Protein AF-A0A425WPX8-F1 (afdb_monomer)

Foldseek 3Di:
DPLDDFFFDFPDLAQVSVLVRVLVSCPPPQDAEAEDEPDPSCPVVVSSCVSNVYYYHYDDPPPVVVCVSVVVVVVVVVD

Solvent-accessible surface area (backbone atoms only — not comparable to full-atom values): 4978 Å² total; per-residue (Å²): 134,90,82,82,81,72,76,56,83,44,93,47,97,39,41,71,40,41,46,53,22,51,52,60,43,48,60,93,57,92,55,75,66,42,82,42,65,84,49,81,44,50,76,63,42,66,67,45,24,66,74,58,72,21,58,72,44,68,60,65,87,92,52,65,75,84,42,48,68,58,56,50,51,56,48,68,75,70,111

Nearest PDB structures (foldseek):
  8w2r-assembly1_I  TM=8.160E-01  e=8.445E-03  Human immunodeficiency virus 1
  1biu-assembly2_C-2  TM=8.220E-01  e=5.580E-02  Human immunodeficiency virus 1
  1biu-assembly1_A  TM=6.965E-01  e=5.984E-02  Human immunodeficiency virus 1
  8izj-assembly1_B  TM=6.716E-01  e=6.417E-02  Escherichia coli
  5znq-assembly1_B  TM=6.751E-01  e=9.763E-02  Yersinia pseudotuberculosis IP 32953

pLDDT: mean 84.03, std 6.1, range [61.41, 90.81]

Radius of gyration: 12.5 Å; Cα contacts (8 Å, |Δi|>4): 72; chains: 1; bounding box: 28×28×26 Å

Structure (mmCIF, N/CA/C/O backbone):
data_AF-A0A425WPX8-F1
#
_entry.id   AF-A0A425WPX8-F1
#
loop_
_atom_site.group_PDB
_atom_site.id
_atom_site.type_symbol
_atom_site.label_atom_id
_atom_site.label_alt_id
_atom_site.label_comp_id
_atom_site.label_asym_id
_atom_site.label_entity_id
_atom_site.label_seq_id
_atom_site.pdbx_PDB_ins_code
_atom_site.Cartn_x
_atom_site.Cartn_y
_atom_site.Cartn_z
_atom_site.occupancy
_atom_site.B_iso_or_equiv
_atom_site.auth_seq_id
_atom_site.auth_comp_id
_atom_site.auth_asym_id
_atom_site.auth_atom_id
_atom_site.pdbx_PDB_model_num
ATOM 1 N N . MET A 1 1 ? 0.927 13.293 13.140 1.00 61.41 1 MET A N 1
ATOM 2 C CA . MET A 1 1 ? 0.540 12.045 12.440 1.00 61.41 1 MET A CA 1
ATOM 3 C C . MET A 1 1 ? 0.249 11.003 13.514 1.00 61.41 1 MET A C 1
ATOM 5 O O . MET A 1 1 ? 1.003 10.978 14.475 1.00 61.41 1 MET A O 1
ATOM 9 N N . SER A 1 2 ? -0.839 10.229 13.427 1.00 81.38 2 SER A N 1
ATOM 10 C CA . SER A 1 2 ? -1.308 9.362 14.532 1.00 81.38 2 SER A CA 1
ATOM 11 C C . SER A 1 2 ? -0.438 8.128 14.799 1.00 81.38 2 SER A C 1
ATOM 13 O O . SER A 1 2 ? -0.536 7.555 15.875 1.00 81.38 2 SER A O 1
ATOM 15 N N . GLY A 1 3 ? 0.399 7.710 13.841 1.00 81.38 3 GLY A N 1
ATOM 16 C CA . GLY A 1 3 ? 1.222 6.501 13.975 1.00 81.38 3 GLY A CA 1
ATOM 17 C C . GLY A 1 3 ? 0.417 5.196 13.978 1.00 81.38 3 GLY A C 1
ATOM 18 O O . GLY A 1 3 ? 0.950 4.163 14.369 1.00 81.38 3 GLY A O 1
ATOM 19 N N . TYR A 1 4 ? -0.853 5.236 13.564 1.00 84.81 4 TYR A N 1
ATOM 20 C CA . TYR A 1 4 ? -1.707 4.054 13.490 1.00 84.81 4 TYR A CA 1
ATOM 21 C C . TYR A 1 4 ? -1.161 3.048 12.470 1.00 84.81 4 TYR A C 1
ATOM 23 O O . TYR A 1 4 ? -0.879 3.412 11.326 1.00 84.81 4 TYR A O 1
ATOM 31 N N . LEU A 1 5 ? -1.018 1.792 12.896 1.00 86.44 5 LEU A N 1
ATOM 32 C CA . LEU A 1 5 ? -0.498 0.696 12.088 1.00 86.44 5 LEU A CA 1
ATOM 33 C C . LEU A 1 5 ? -1.548 -0.411 11.992 1.00 86.44 5 LEU A C 1
ATOM 35 O O . LEU A 1 5 ? -1.881 -1.043 12.992 1.00 86.44 5 LEU A O 1
ATOM 39 N N . ALA A 1 6 ? -1.999 -0.684 10.772 1.00 87.50 6 ALA A N 1
ATOM 40 C CA . ALA A 1 6 ? -2.756 -1.880 10.434 1.00 87.50 6 ALA A CA 1
ATOM 41 C C . ALA A 1 6 ? -1.853 -2.817 9.624 1.00 87.50 6 ALA A C 1
ATOM 43 O O . ALA A 1 6 ? -1.186 -2.385 8.683 1.00 87.50 6 ALA A O 1
ATOM 44 N N . SER A 1 7 ? -1.805 -4.098 9.989 1.00 86.50 7 SER A N 1
ATOM 45 C CA . SER A 1 7 ? -0.970 -5.088 9.303 1.00 86.50 7 SER A CA 1
ATOM 46 C C . SER A 1 7 ? -1.736 -6.383 9.052 1.00 86.50 7 SER A C 1
ATOM 48 O O . SER A 1 7 ? -2.654 -6.744 9.786 1.00 86.50 7 SER A O 1
ATOM 50 N N . GLY A 1 8 ? -1.362 -7.084 7.985 1.00 88.00 8 GLY A N 1
ATOM 51 C CA . GLY A 1 8 ? -1.929 -8.372 7.613 1.00 88.00 8 GLY A CA 1
ATOM 52 C C . GLY A 1 8 ? -0.872 -9.225 6.926 1.00 88.00 8 GLY A C 1
ATOM 53 O O . GLY A 1 8 ? -0.080 -8.725 6.127 1.00 88.00 8 GLY A O 1
ATOM 54 N N . LYS A 1 9 ? -0.839 -10.521 7.238 1.00 88.56 9 LYS A N 1
ATOM 55 C CA . LYS A 1 9 ? 0.117 -11.456 6.638 1.00 88.56 9 LYS A CA 1
ATOM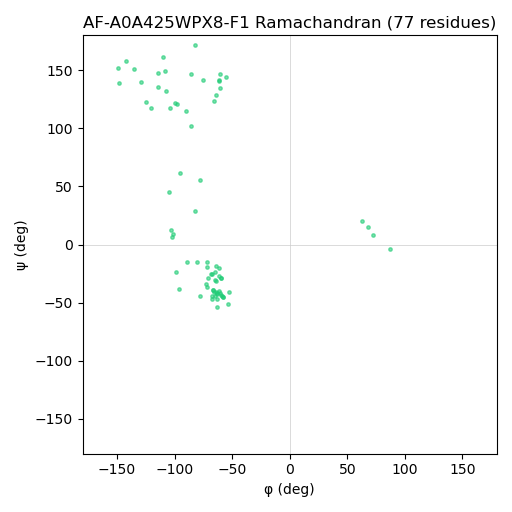 56 C C . LYS A 1 9 ? -0.476 -12.068 5.370 1.00 88.56 9 LYS A C 1
ATOM 58 O O . LYS A 1 9 ? -1.441 -12.825 5.444 1.00 88.56 9 LYS A O 1
ATOM 63 N N . ALA A 1 10 ? 0.128 -11.779 4.221 1.00 88.81 10 ALA A N 1
ATOM 64 C CA . ALA A 1 10 ? -0.141 -12.515 2.988 1.00 88.81 10 ALA A CA 1
ATOM 65 C C . ALA A 1 10 ? 0.548 -13.891 3.042 1.00 88.81 10 ALA A C 1
ATOM 67 O O . ALA A 1 10 ? 1.664 -14.005 3.557 1.00 88.81 10 ALA A O 1
ATOM 68 N N . ALA A 1 11 ? -0.097 -14.942 2.527 1.00 87.12 11 ALA A N 1
ATOM 69 C CA . ALA A 1 11 ? 0.486 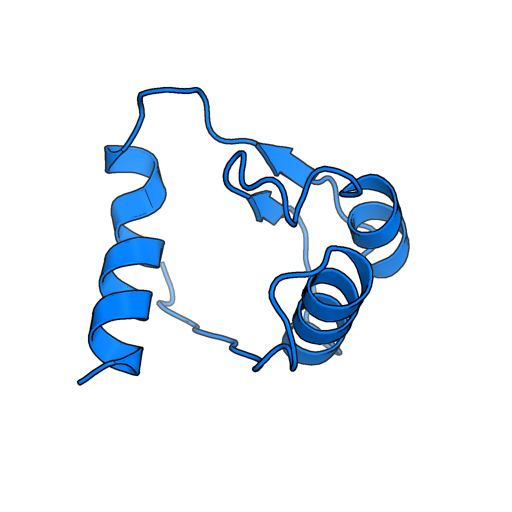-16.286 2.549 1.00 87.12 11 ALA A CA 1
ATOM 70 C C . ALA A 1 11 ? 1.674 -16.416 1.574 1.00 87.12 11 ALA A C 1
ATOM 72 O O . ALA A 1 11 ? 2.615 -17.169 1.828 1.00 87.12 11 ALA A O 1
ATOM 73 N N . ARG A 1 12 ? 1.672 -15.633 0.495 1.00 86.81 12 ARG A N 1
ATOM 74 C CA . ARG A 1 12 ? 2.733 -15.500 -0.500 1.00 86.81 12 ARG A CA 1
ATOM 75 C C . ARG A 1 12 ? 2.841 -14.051 -0.951 1.00 86.81 12 ARG A C 1
ATOM 77 O O . ARG A 1 12 ? 1.882 -13.282 -0.909 1.00 86.81 12 ARG A O 1
ATOM 84 N N . LYS A 1 13 ? 4.010 -13.699 -1.487 1.00 83.56 13 LYS A N 1
ATOM 85 C CA . LYS A 1 13 ? 4.257 -12.400 -2.126 1.00 83.56 13 LYS A CA 1
ATOM 86 C C . LYS A 1 13 ? 3.664 -12.352 -3.547 1.00 83.56 13 LYS A C 1
ATOM 88 O O . LYS A 1 13 ? 4.373 -12.130 -4.524 1.00 83.56 13 LYS A O 1
ATOM 93 N N . ALA A 1 14 ? 2.367 -12.631 -3.659 1.00 87.00 14 ALA A N 1
ATOM 94 C CA . ALA A 1 14 ? 1.601 -12.629 -4.902 1.00 87.00 14 ALA A CA 1
ATOM 95 C C . ALA A 1 14 ? 0.545 -11.517 -4.869 1.00 87.00 14 ALA A C 1
ATOM 97 O O . ALA A 1 14 ? 0.004 -11.214 -3.810 1.00 87.00 14 ALA A O 1
ATOM 98 N N . ARG A 1 15 ? 0.227 -10.933 -6.032 1.00 86.25 15 ARG A N 1
ATOM 99 C CA . ARG A 1 15 ? -0.661 -9.759 -6.152 1.00 86.25 15 ARG A CA 1
ATOM 100 C C . ARG A 1 15 ? -2.018 -9.963 -5.483 1.00 86.25 15 ARG A C 1
ATOM 102 O O . ARG A 1 15 ? -2.415 -9.170 -4.639 1.00 86.25 15 ARG A O 1
ATOM 109 N N . ALA A 1 16 ? -2.689 -11.069 -5.806 1.00 85.88 16 ALA A N 1
ATOM 110 C CA . ALA A 1 16 ? -3.992 -11.404 -5.237 1.00 85.88 16 ALA A CA 1
ATOM 111 C C . ALA A 1 16 ? -3.938 -11.547 -3.708 1.00 85.88 16 ALA A C 1
ATOM 113 O O . ALA A 1 16 ? -4.794 -11.025 -3.002 1.00 85.88 16 ALA A O 1
ATOM 114 N N . GLU A 1 17 ? -2.906 -12.216 -3.193 1.00 87.81 17 GLU A N 1
ATOM 115 C CA . GLU A 1 17 ? -2.773 -12.482 -1.761 1.00 87.81 17 GLU A CA 1
ATOM 116 C C . GLU A 1 17 ? -2.423 -11.221 -0.966 1.00 87.81 17 GLU A C 1
ATOM 118 O O . GLU A 1 17 ? -2.936 -11.027 0.136 1.00 87.81 17 GLU A O 1
ATOM 123 N N . VAL A 1 18 ? -1.598 -10.340 -1.538 1.00 88.06 18 VAL A N 1
ATOM 124 C CA . VAL A 1 18 ? -1.280 -9.033 -0.953 1.00 88.06 18 VAL A CA 1
ATOM 125 C C . VAL A 1 18 ? -2.510 -8.130 -0.972 1.00 88.06 18 VAL A C 1
ATOM 127 O O . VAL A 1 18 ? -2.862 -7.590 0.071 1.00 88.06 18 VAL A O 1
ATOM 130 N N . ASN A 1 19 ? -3.225 -8.039 -2.097 1.00 87.25 19 ASN A N 1
ATOM 131 C CA . ASN A 1 19 ? -4.449 -7.243 -2.190 1.00 87.25 19 ASN A CA 1
ATOM 132 C C . ASN A 1 19 ? -5.507 -7.701 -1.177 1.00 87.25 19 ASN A C 1
ATOM 134 O O . ASN A 1 19 ? -6.107 -6.869 -0.502 1.00 87.25 19 ASN A O 1
ATOM 138 N N . GLU A 1 20 ? -5.725 -9.009 -1.029 1.00 89.19 20 GLU A N 1
ATOM 139 C CA . GLU A 1 20 ? -6.660 -9.539 -0.031 1.00 89.19 20 GLU A CA 1
ATOM 140 C C . GLU A 1 20 ? -6.221 -9.239 1.407 1.00 89.19 20 GLU A C 1
ATOM 142 O O . GLU A 1 20 ? -7.047 -8.855 2.237 1.00 89.19 20 GLU A O 1
ATOM 147 N N . ALA A 1 21 ? -4.927 -9.360 1.713 1.00 90.31 21 ALA A N 1
ATOM 148 C CA . ALA A 1 21 ? -4.403 -9.001 3.028 1.00 90.31 21 ALA A CA 1
ATOM 149 C C . ALA A 1 21 ? -4.583 -7.503 3.325 1.00 90.31 21 ALA A C 1
ATOM 151 O O . ALA A 1 21 ? -5.024 -7.150 4.418 1.00 90.31 21 ALA A O 1
ATOM 152 N N . THR A 1 22 ? -4.313 -6.628 2.352 1.00 88.88 22 THR A N 1
ATOM 153 C CA . THR A 1 22 ? -4.490 -5.176 2.494 1.00 88.88 22 THR A CA 1
ATOM 154 C C . THR A 1 22 ? -5.958 -4.800 2.686 1.00 88.88 22 THR A C 1
ATOM 156 O O . THR A 1 22 ? -6.266 -4.023 3.586 1.00 88.88 22 THR A O 1
ATOM 159 N N . LYS A 1 23 ? -6.881 -5.389 1.911 1.00 88.31 23 LYS A N 1
ATOM 160 C CA . LYS A 1 23 ? -8.329 -5.165 2.085 1.00 88.31 23 LYS A CA 1
ATOM 161 C C . LYS A 1 23 ? -8.794 -5.540 3.486 1.00 88.31 23 LYS A C 1
ATOM 163 O O . LYS A 1 23 ? -9.539 -4.790 4.100 1.00 88.31 23 LYS A O 1
ATOM 168 N N . LYS A 1 24 ? -8.348 -6.692 3.997 1.00 90.75 24 LYS A N 1
ATOM 169 C CA . LYS A 1 24 ? -8.696 -7.145 5.350 1.00 90.75 24 LYS A CA 1
ATOM 170 C C . LYS A 1 24 ? -8.114 -6.237 6.427 1.00 90.75 24 LYS A C 1
ATOM 172 O O . LYS A 1 24 ? -8.810 -5.944 7.388 1.00 90.75 24 LYS A O 1
ATOM 177 N N . ALA A 1 25 ? -6.870 -5.788 6.261 1.00 90.50 25 ALA A N 1
ATOM 178 C CA . ALA A 1 25 ? -6.214 -4.902 7.220 1.00 90.50 25 ALA A CA 1
ATOM 179 C C . ALA A 1 25 ? -6.895 -3.526 7.318 1.00 90.50 25 ALA A C 1
ATOM 181 O O . ALA A 1 25 ? -6.887 -2.924 8.383 1.00 90.50 25 ALA A O 1
ATOM 182 N N . LEU A 1 26 ? -7.492 -3.046 6.224 1.00 88.94 26 LEU A N 1
ATOM 183 C CA . LEU A 1 26 ? -8.190 -1.757 6.161 1.00 88.94 26 LEU A CA 1
ATOM 184 C C . LEU A 1 26 ? -9.720 -1.894 6.235 1.00 88.94 26 LEU A C 1
ATOM 186 O O . LEU A 1 26 ? -10.443 -0.925 6.008 1.00 88.94 26 LEU A O 1
ATOM 190 N N . ALA A 1 27 ? -10.238 -3.089 6.523 1.00 88.25 27 ALA A N 1
ATOM 191 C CA . ALA A 1 27 ? -11.674 -3.317 6.586 1.00 88.25 27 ALA A CA 1
ATOM 192 C C . ALA A 1 27 ? -12.293 -2.525 7.749 1.00 88.25 27 ALA A C 1
ATOM 194 O O . ALA A 1 27 ? -11.913 -2.704 8.902 1.00 88.25 27 ALA A O 1
ATOM 195 N N . GLY A 1 28 ? -13.276 -1.675 7.441 1.00 85.94 28 GLY A N 1
ATOM 196 C CA . GLY A 1 28 ? -13.939 -0.813 8.427 1.00 85.94 28 GLY A CA 1
ATOM 197 C C . GLY A 1 28 ? -13.248 0.533 8.664 1.00 85.94 28 GLY A C 1
ATOM 198 O O . GLY A 1 28 ? -13.804 1.368 9.374 1.00 85.94 28 GLY A O 1
ATOM 199 N N . GLU A 1 29 ? -12.095 0.773 8.039 1.00 87.94 29 GLU A N 1
ATOM 200 C CA . GLU A 1 29 ? -11.418 2.068 8.071 1.00 87.94 29 GLU A CA 1
ATOM 201 C C . GLU A 1 29 ? -11.950 3.000 6.977 1.00 87.94 29 GLU A C 1
ATOM 203 O O . GLU A 1 29 ? -12.287 2.577 5.868 1.00 87.94 29 GLU A O 1
ATOM 208 N N . VAL A 1 30 ? -11.978 4.302 7.264 1.00 88.81 30 VAL A N 1
ATOM 209 C CA . VAL A 1 30 ? -12.257 5.325 6.248 1.00 88.81 30 VAL A CA 1
ATOM 210 C C . VAL A 1 30 ? -10.948 5.687 5.554 1.00 88.81 30 VAL A C 1
ATOM 212 O O . VAL A 1 30 ? -10.128 6.436 6.085 1.00 88.81 30 VAL A O 1
ATOM 215 N N . VAL A 1 31 ? -10.749 5.150 4.351 1.00 89.19 31 VAL A N 1
ATOM 216 C CA . VAL A 1 31 ? -9.541 5.374 3.548 1.00 89.19 31 VAL A CA 1
ATOM 217 C C . VAL A 1 31 ? -9.800 6.475 2.521 1.00 89.19 31 VAL A C 1
ATOM 219 O O . VAL A 1 31 ? -10.689 6.354 1.687 1.00 89.19 31 VAL A O 1
ATOM 222 N N . LEU A 1 32 ? -9.018 7.559 2.569 1.00 89.50 32 LEU A N 1
ATOM 223 C CA . LEU A 1 32 ? -9.135 8.678 1.620 1.00 89.50 32 LEU A CA 1
ATOM 224 C C . LEU A 1 32 ? -8.149 8.572 0.456 1.00 89.50 32 LEU A C 1
ATOM 226 O O . LEU A 1 32 ? -8.482 8.918 -0.671 1.00 89.50 32 LEU A O 1
ATOM 230 N N . THR A 1 33 ? -6.931 8.115 0.729 1.00 88.75 33 THR A N 1
ATOM 231 C CA . THR A 1 33 ? -5.882 7.871 -0.262 1.00 88.75 33 THR A CA 1
ATOM 232 C C . THR A 1 33 ? -5.014 6.715 0.220 1.00 88.75 33 THR A C 1
ATOM 234 O O . THR A 1 33 ? -4.876 6.486 1.424 1.00 88.75 33 THR A O 1
ATOM 237 N N . VAL A 1 34 ? -4.415 5.983 -0.716 1.00 88.75 34 VAL A N 1
ATOM 238 C CA . VAL A 1 34 ? -3.437 4.936 -0.409 1.00 88.75 34 VAL A CA 1
ATOM 239 C C . VAL A 1 34 ? -2.161 5.233 -1.168 1.00 88.75 34 VAL A C 1
ATOM 241 O O . VAL A 1 34 ? -2.181 5.305 -2.391 1.00 88.75 34 VAL A O 1
ATOM 244 N N . THR A 1 35 ? -1.044 5.376 -0.462 1.00 87.81 35 THR A N 1
ATOM 245 C CA . THR A 1 35 ? 0.270 5.535 -1.093 1.00 87.81 35 THR A CA 1
ATOM 246 C C . THR A 1 35 ? 1.038 4.227 -0.985 1.00 87.81 35 THR A C 1
ATOM 248 O O . THR A 1 35 ? 1.338 3.772 0.116 1.00 87.81 35 THR A O 1
ATOM 251 N N . LEU A 1 36 ? 1.356 3.627 -2.129 1.00 86.75 36 LEU A N 1
ATOM 252 C CA . LEU A 1 36 ? 2.100 2.376 -2.229 1.00 86.75 36 LEU A CA 1
ATOM 253 C C . LEU A 1 36 ? 3.492 2.611 -2.804 1.00 86.75 36 LEU A C 1
ATOM 255 O O . LEU A 1 36 ? 3.777 3.609 -3.476 1.00 86.75 36 LEU A O 1
ATOM 259 N N . ASP A 1 37 ? 4.367 1.640 -2.581 1.00 83.81 37 ASP A N 1
ATOM 260 C CA . ASP A 1 37 ? 5.595 1.555 -3.346 1.00 83.81 37 ASP A CA 1
ATOM 261 C C . ASP A 1 37 ? 5.379 0.874 -4.704 1.00 83.81 37 ASP A C 1
ATOM 263 O O . ASP A 1 37 ? 4.316 0.338 -5.012 1.00 83.81 37 ASP A O 1
ATOM 267 N N . ARG A 1 38 ? 6.410 0.902 -5.551 1.00 82.25 38 ARG A N 1
ATOM 268 C CA . ARG A 1 38 ? 6.389 0.260 -6.874 1.00 82.25 38 ARG A CA 1
ATOM 269 C C . ARG A 1 38 ? 6.697 -1.241 -6.812 1.00 82.25 38 ARG A C 1
ATOM 271 O O . ARG A 1 38 ? 7.264 -1.792 -7.757 1.00 82.25 38 ARG A O 1
ATOM 278 N N . GLY A 1 39 ? 6.374 -1.900 -5.699 1.00 82.56 39 GLY A N 1
ATOM 279 C CA . GLY A 1 39 ? 6.482 -3.345 -5.556 1.00 82.56 39 GLY A CA 1
ATOM 280 C C . GLY A 1 39 ? 5.698 -4.075 -6.650 1.00 82.56 39 GLY A C 1
ATOM 281 O O . GLY A 1 39 ? 4.624 -3.646 -7.075 1.00 82.56 39 GLY A O 1
ATOM 282 N N . LYS A 1 40 ? 6.230 -5.207 -7.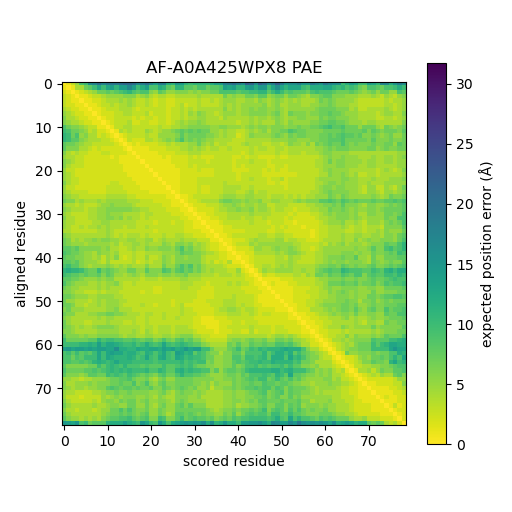124 1.00 85.00 40 LYS A N 1
ATOM 283 C CA . LYS A 1 40 ? 5.580 -6.019 -8.172 1.00 85.00 40 LYS A CA 1
ATOM 284 C C . LYS A 1 40 ? 4.246 -6.609 -7.701 1.00 85.00 40 LYS A C 1
ATOM 286 O O . LYS A 1 40 ? 3.381 -6.928 -8.519 1.00 85.00 40 LYS A O 1
ATOM 291 N N . GLU A 1 41 ? 4.105 -6.749 -6.389 1.00 85.12 41 GLU A N 1
ATOM 292 C CA . GLU A 1 41 ? 2.892 -7.125 -5.675 1.00 85.12 41 GLU A CA 1
ATOM 293 C C . GLU A 1 41 ? 1.741 -6.123 -5.867 1.00 85.12 41 GLU A C 1
ATOM 295 O O . GLU A 1 41 ? 0.591 -6.546 -5.866 1.00 85.12 41 GLU A O 1
ATOM 300 N N . PHE A 1 42 ? 2.034 -4.844 -6.129 1.00 83.75 42 PHE A N 1
ATOM 301 C CA . PHE A 1 42 ? 1.040 -3.775 -6.293 1.00 83.75 42 PHE A CA 1
ATOM 302 C C . PHE A 1 42 ? 0.801 -3.372 -7.755 1.00 83.75 42 PHE A C 1
ATOM 304 O O . PHE A 1 42 ? 0.147 -2.370 -8.032 1.00 83.75 42 PHE A O 1
ATOM 311 N N . LEU A 1 43 ? 1.295 -4.156 -8.720 1.00 81.19 43 LEU A N 1
ATOM 312 C CA . LEU A 1 43 ? 1.058 -3.896 -10.148 1.00 81.19 43 LEU A CA 1
ATOM 313 C C . LEU A 1 43 ? -0.426 -4.008 -10.547 1.00 81.19 43 LEU A C 1
ATOM 315 O O . LEU A 1 43 ? -0.811 -3.477 -11.580 1.00 81.19 43 LEU A O 1
ATOM 319 N N . GLU A 1 44 ? -1.255 -4.662 -9.727 1.00 80.62 44 GLU A N 1
ATOM 320 C CA . GLU A 1 44 ? -2.719 -4.741 -9.872 1.00 80.62 44 GLU A CA 1
ATOM 321 C C . GLU A 1 44 ? -3.429 -3.839 -8.846 1.00 80.62 44 GLU A C 1
ATOM 323 O O . GLU A 1 44 ? -4.392 -4.239 -8.188 1.00 80.62 44 GLU A O 1
ATOM 328 N N . ALA A 1 45 ? -2.936 -2.606 -8.687 1.00 82.12 45 ALA A N 1
ATOM 329 C CA . ALA A 1 45 ? -3.503 -1.613 -7.772 1.00 82.12 45 ALA A CA 1
ATOM 330 C C . ALA A 1 45 ? -4.951 -1.219 -8.099 1.00 82.12 45 ALA A C 1
ATOM 332 O O . ALA A 1 45 ? -5.665 -0.745 -7.220 1.00 82.12 45 ALA A O 1
ATOM 333 N N . GLU A 1 46 ? -5.417 -1.450 -9.327 1.00 84.25 46 GLU A N 1
ATOM 334 C CA . GLU A 1 46 ? -6.795 -1.154 -9.728 1.00 84.25 46 GLU A CA 1
ATOM 335 C C . GLU A 1 46 ? -7.821 -1.944 -8.898 1.00 84.25 46 GLU A C 1
ATOM 337 O O . GLU A 1 46 ? -8.800 -1.378 -8.411 1.00 84.25 46 GLU A O 1
AT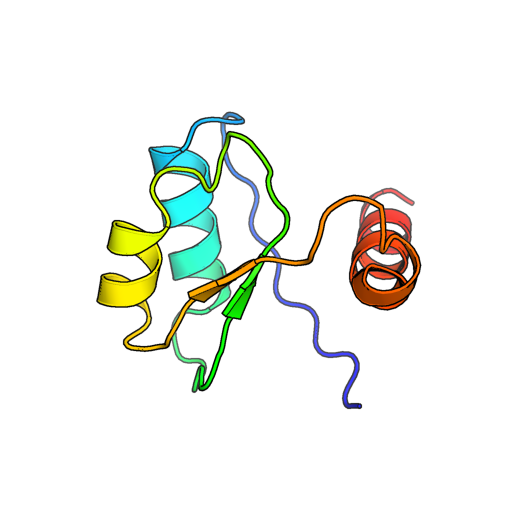OM 342 N N . GLY A 1 47 ? -7.552 -3.228 -8.632 1.00 84.94 47 GLY A N 1
ATOM 343 C CA . GLY A 1 47 ? -8.416 -4.051 -7.781 1.00 84.94 47 GLY A CA 1
ATOM 344 C C . GLY A 1 47 ? -8.413 -3.612 -6.313 1.00 84.94 47 GLY A C 1
ATOM 345 O O . GLY A 1 47 ? -9.387 -3.836 -5.593 1.00 84.94 47 GLY A O 1
ATOM 346 N N . LEU A 1 48 ? -7.334 -2.965 -5.864 1.00 84.50 48 LEU A N 1
ATOM 347 C CA . LEU A 1 48 ? -7.249 -2.388 -4.526 1.00 84.50 48 LEU A CA 1
ATOM 348 C C . LEU A 1 48 ? -8.018 -1.062 -4.447 1.00 84.50 48 LEU A C 1
ATOM 350 O O . LEU A 1 48 ? -8.794 -0.867 -3.517 1.00 84.50 48 LEU A O 1
ATOM 354 N N . GLN A 1 49 ? -7.864 -0.197 -5.451 1.00 89.69 49 GLN A N 1
ATOM 355 C CA . GLN A 1 49 ? -8.600 1.061 -5.570 1.00 89.69 49 GLN A CA 1
ATOM 356 C C . GLN A 1 49 ? -10.115 0.832 -5.583 1.00 89.69 49 GLN A C 1
ATOM 358 O O . GLN A 1 49 ? -10.844 1.510 -4.863 1.00 89.69 49 GLN A O 1
ATOM 363 N N . GLN A 1 50 ? -10.594 -0.152 -6.352 1.00 87.69 50 GLN A N 1
ATOM 364 C CA . GLN A 1 50 ? -12.016 -0.508 -6.388 1.00 87.69 50 GLN A CA 1
ATOM 365 C C . GLN A 1 50 ? -12.526 -1.008 -5.032 1.00 87.69 50 GLN A C 1
ATOM 367 O O . GLN A 1 50 ? -13.617 -0.635 -4.613 1.00 87.69 50 GLN A O 1
ATOM 372 N N . ALA A 1 51 ? -11.742 -1.834 -4.336 1.00 86.00 51 ALA A N 1
ATOM 373 C CA . ALA A 1 51 ? -12.156 -2.407 -3.059 1.00 86.00 51 ALA A CA 1
ATOM 374 C C . ALA A 1 51 ? -12.157 -1.393 -1.908 1.00 86.00 51 ALA A C 1
ATOM 376 O O . ALA A 1 51 ? -12.994 -1.491 -1.016 1.00 86.00 51 ALA A O 1
ATOM 377 N N . LEU A 1 52 ? -11.225 -0.438 -1.922 1.00 87.19 52 LEU A N 1
ATOM 378 C CA . LEU A 1 52 ? -11.117 0.596 -0.893 1.00 87.19 52 LEU A CA 1
ATOM 379 C C . LEU A 1 52 ? -11.944 1.846 -1.216 1.00 87.19 52 LEU A C 1
ATOM 381 O O . LEU A 1 52 ? -12.140 2.681 -0.340 1.00 87.19 52 LEU A O 1
ATOM 385 N N . GLY A 1 53 ? -12.403 2.005 -2.463 1.00 89.56 53 GLY A N 1
ATOM 386 C CA . GLY A 1 53 ? -13.090 3.217 -2.915 1.00 89.56 53 GLY A CA 1
ATOM 387 C C . GLY A 1 53 ? -12.206 4.468 -2.864 1.00 89.56 53 GLY A C 1
ATOM 388 O O . GLY A 1 53 ? -12.723 5.582 -2.833 1.00 89.56 53 GLY A O 1
ATOM 389 N N . ALA A 1 54 ? -10.883 4.286 -2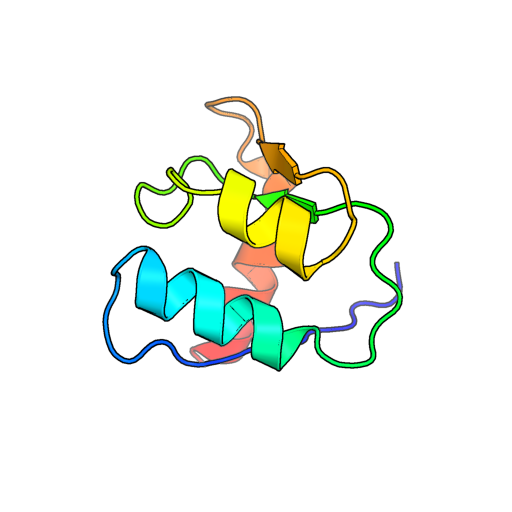.841 1.00 90.50 54 ALA A N 1
ATOM 390 C CA . ALA A 1 54 ? -9.907 5.337 -2.598 1.00 90.50 54 ALA A CA 1
ATOM 391 C C . ALA A 1 54 ? -8.818 5.332 -3.681 1.00 90.50 54 ALA A C 1
ATOM 393 O O . ALA A 1 54 ? -8.362 4.256 -4.078 1.00 90.50 54 ALA A O 1
ATOM 394 N N . PRO A 1 55 ? -8.365 6.506 -4.153 1.00 90.81 55 PRO A N 1
ATOM 395 C CA . PRO A 1 55 ? -7.283 6.602 -5.122 1.00 90.81 55 PRO A CA 1
ATOM 396 C C . PRO A 1 55 ? -5.984 5.998 -4.578 1.00 90.81 55 PRO A C 1
ATOM 398 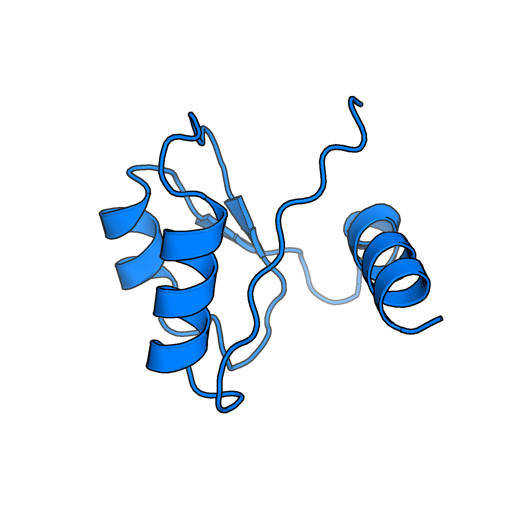O O . PRO A 1 55 ? -5.568 6.277 -3.447 1.00 90.81 55 PRO A O 1
ATOM 401 N N . VAL A 1 56 ? -5.331 5.201 -5.425 1.00 90.06 56 VAL A N 1
ATOM 402 C CA . VAL A 1 56 ? -4.014 4.625 -5.148 1.00 90.06 56 VAL A CA 1
ATOM 403 C C . VAL A 1 56 ? -2.936 5.449 -5.853 1.00 90.0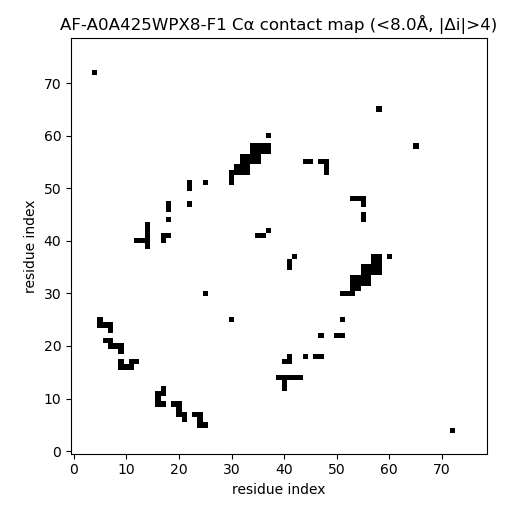6 56 VAL A C 1
ATOM 405 O O . VAL A 1 56 ? -2.934 5.599 -7.074 1.00 90.06 56 VAL A O 1
ATOM 408 N N . CYS A 1 57 ? -1.995 5.966 -5.072 1.00 88.31 57 CYS A N 1
ATOM 409 C CA . CYS A 1 57 ? -0.836 6.731 -5.511 1.00 88.31 57 CYS A CA 1
ATOM 410 C C . CYS A 1 57 ? 0.438 5.895 -5.345 1.00 88.31 57 CYS A C 1
ATOM 412 O O . CYS A 1 57 ? 0.550 5.093 -4.420 1.00 88.31 57 CYS A O 1
ATOM 414 N N . PHE A 1 58 ? 1.433 6.121 -6.203 1.00 87.06 58 PHE A N 1
ATOM 415 C CA . PHE A 1 58 ? 2.731 5.453 -6.110 1.00 87.06 58 PHE A CA 1
ATOM 416 C C . PHE A 1 58 ? 3.838 6.446 -5.796 1.00 87.06 58 PHE A C 1
ATOM 418 O O . PHE A 1 58 ? 3.933 7.486 -6.452 1.00 87.06 58 PHE A O 1
ATOM 425 N N . CYS A 1 59 ? 4.728 6.088 -4.871 1.00 83.50 59 CYS A N 1
ATOM 426 C CA . CYS A 1 59 ? 5.924 6.888 -4.634 1.00 83.50 59 CYS A CA 1
ATOM 427 C C . CYS A 1 59 ? 6.816 6.954 -5.898 1.00 83.50 59 CYS A C 1
ATOM 429 O O . CYS A 1 59 ? 6.982 5.952 -6.620 1.00 83.50 59 CYS A O 1
ATOM 431 N N . PRO A 1 60 ? 7.408 8.125 -6.191 1.00 78.94 60 PRO A N 1
ATOM 432 C CA . PRO A 1 60 ? 8.405 8.271 -7.239 1.00 78.94 60 PRO A CA 1
ATOM 433 C C . PRO A 1 60 ? 9.647 7.399 -6.966 1.00 78.94 60 PRO A C 1
ATOM 435 O O . PRO A 1 60 ? 10.020 7.156 -5.813 1.00 78.94 60 PRO A O 1
ATOM 438 N N . PRO A 1 61 ? 10.294 6.880 -8.026 1.00 75.00 61 PRO A N 1
ATOM 439 C CA . PRO A 1 61 ? 11.521 6.107 -7.876 1.00 75.00 61 PRO A CA 1
ATOM 440 C C . PRO A 1 61 ? 12.621 6.968 -7.238 1.00 75.00 61 PRO A C 1
ATOM 442 O O . PRO A 1 61 ? 12.750 8.140 -7.564 1.00 75.00 61 PRO A O 1
ATOM 445 N N . HIS A 1 62 ? 13.429 6.367 -6.358 1.00 68.50 62 HIS A N 1
ATOM 446 C CA . HIS A 1 62 ? 14.543 7.000 -5.623 1.00 68.50 62 HIS A CA 1
ATOM 447 C C . HIS A 1 62 ? 14.171 7.979 -4.491 1.00 68.50 62 HIS A C 1
ATOM 449 O O . HIS A 1 62 ? 15.066 8.557 -3.882 1.00 68.50 62 HIS A O 1
ATOM 455 N N . HIS A 1 63 ? 12.893 8.089 -4.116 1.00 72.12 63 HIS A N 1
ATOM 456 C CA . HIS A 1 63 ? 12.442 8.906 -2.979 1.00 72.12 63 HIS A CA 1
ATOM 457 C C . HIS A 1 63 ? 12.297 8.070 -1.698 1.00 72.12 63 HIS A C 1
ATOM 459 O O . HIS A 1 63 ? 11.214 7.914 -1.135 1.00 72.12 63 HIS A O 1
ATOM 465 N N . LEU A 1 64 ? 13.404 7.484 -1.230 1.00 65.44 64 LEU A N 1
ATOM 466 C CA . LEU A 1 64 ? 13.405 6.597 -0.054 1.00 65.44 64 LEU A CA 1
ATOM 467 C C . LEU A 1 64 ? 12.904 7.295 1.227 1.00 65.44 64 LEU A C 1
ATOM 469 O O . LEU A 1 64 ? 12.308 6.644 2.083 1.00 65.44 64 LEU A O 1
ATOM 473 N N . TRP A 1 65 ? 13.095 8.614 1.344 1.00 73.00 65 TRP A N 1
ATOM 474 C CA . TRP A 1 65 ? 12.680 9.397 2.514 1.00 73.00 65 TRP A CA 1
ATOM 475 C C . TRP A 1 65 ? 11.157 9.514 2.667 1.00 73.00 65 TRP A C 1
ATOM 477 O O . TRP A 1 65 ? 10.671 9.648 3.787 1.00 73.00 65 TRP A O 1
ATOM 487 N N . GLU A 1 66 ? 10.386 9.392 1.582 1.00 71.69 66 GLU A N 1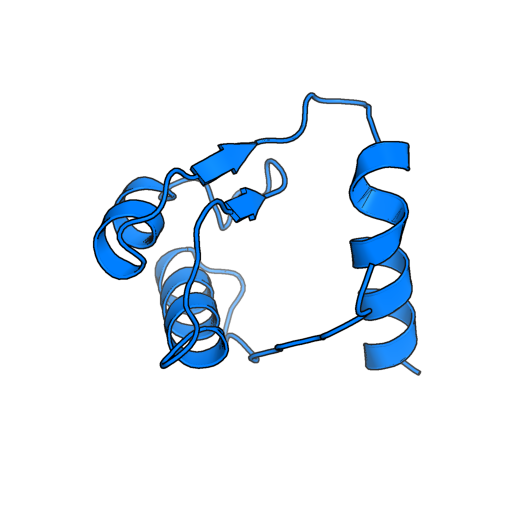
ATOM 488 C CA . GLU A 1 66 ? 8.914 9.421 1.626 1.00 71.69 66 GLU A CA 1
ATOM 489 C C . GLU A 1 66 ? 8.322 8.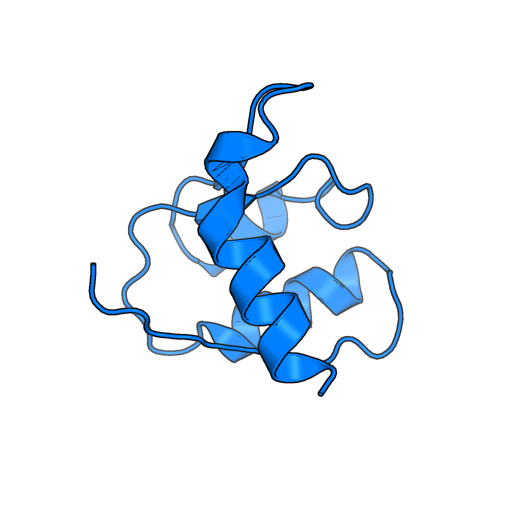148 2.248 1.00 71.69 66 GLU A C 1
ATOM 491 O O . GLU A 1 66 ? 7.165 8.126 2.662 1.00 71.69 66 GLU A O 1
ATOM 496 N N . ARG A 1 67 ? 9.134 7.090 2.368 1.00 75.19 67 ARG A N 1
ATOM 497 C CA . ARG A 1 67 ? 8.757 5.799 2.957 1.00 75.19 67 ARG A CA 1
ATOM 498 C C . ARG A 1 67 ? 9.273 5.598 4.380 1.00 75.19 67 ARG A C 1
ATOM 500 O O . ARG A 1 67 ? 9.110 4.505 4.920 1.00 75.19 67 ARG A O 1
ATOM 507 N N . GLY A 1 68 ? 9.884 6.612 4.997 1.00 76.75 68 GLY A N 1
ATOM 508 C CA . GLY A 1 68 ? 10.544 6.472 6.302 1.00 76.75 68 GLY A CA 1
ATOM 509 C C . GLY A 1 68 ? 9.646 5.851 7.379 1.00 76.75 68 GLY A C 1
ATOM 510 O O . GLY A 1 68 ? 10.077 4.966 8.113 1.00 76.75 68 GLY A O 1
ATOM 511 N N . THR A 1 69 ? 8.366 6.233 7.419 1.00 78.31 69 THR A N 1
ATOM 512 C CA . THR A 1 69 ? 7.390 5.672 8.367 1.00 78.31 69 THR A CA 1
ATOM 513 C C . THR A 1 69 ? 7.088 4.195 8.107 1.00 78.31 69 THR A C 1
ATOM 515 O O . THR A 1 69 ? 6.986 3.427 9.060 1.00 78.31 69 THR A O 1
ATOM 518 N N . ASN A 1 70 ? 6.987 3.781 6.841 1.00 78.12 70 ASN A N 1
ATOM 519 C CA . ASN A 1 70 ? 6.726 2.389 6.472 1.00 78.12 70 ASN A CA 1
ATOM 520 C C . ASN A 1 70 ? 7.914 1.484 6.823 1.00 78.12 70 ASN A C 1
ATOM 522 O O . ASN A 1 70 ? 7.732 0.419 7.401 1.00 78.12 70 ASN A O 1
ATOM 526 N N . GLU A 1 71 ? 9.140 1.923 6.524 1.00 80.31 71 GLU A N 1
ATOM 527 C CA . GLU A 1 71 ? 10.345 1.151 6.851 1.00 80.31 71 GLU A CA 1
ATOM 528 C C . GLU A 1 71 ? 10.560 1.040 8.365 1.00 80.31 71 GLU A C 1
ATOM 530 O O . GLU A 1 71 ? 10.899 -0.037 8.855 1.00 80.31 71 GLU A O 1
ATOM 535 N N . ASN A 1 72 ? 10.284 2.114 9.114 1.00 83.38 72 ASN A N 1
ATOM 536 C CA . ASN A 1 72 ? 10.327 2.089 10.574 1.00 83.38 72 ASN A CA 1
ATOM 537 C C . ASN A 1 72 ? 9.288 1.120 11.160 1.00 83.38 72 ASN A C 1
ATOM 539 O O . ASN A 1 72 ? 9.628 0.286 11.994 1.00 83.38 72 ASN A O 1
ATOM 543 N N . ALA A 1 73 ? 8.038 1.173 10.687 1.00 82.38 73 ALA A N 1
ATOM 544 C CA . ALA A 1 73 ? 6.995 0.238 11.110 1.00 82.38 73 ALA A CA 1
ATOM 545 C C . ALA A 1 73 ? 7.350 -1.220 10.767 1.00 82.38 73 ALA A C 1
ATOM 547 O O . ALA A 1 73 ? 7.172 -2.110 11.594 1.00 82.38 73 ALA A O 1
ATOM 548 N N . ASN A 1 74 ? 7.929 -1.468 9.588 1.00 82.81 74 ASN A N 1
ATOM 549 C CA . ASN A 1 74 ? 8.414 -2.795 9.205 1.00 82.81 74 ASN A CA 1
ATOM 550 C C . ASN A 1 74 ? 9.567 -3.282 10.090 1.00 82.81 74 ASN A C 1
ATOM 552 O O . ASN A 1 74 ? 9.732 -4.489 10.240 1.00 82.81 74 ASN A O 1
ATOM 556 N N . GLY A 1 75 ? 10.411 -2.382 10.603 1.00 82.75 75 GLY A N 1
ATOM 557 C CA . GLY A 1 75 ? 11.431 -2.705 11.605 1.00 82.75 75 GLY A CA 1
ATOM 558 C C . GLY A 1 75 ? 10.789 -3.185 12.904 1.00 82.75 75 GLY A C 1
ATOM 559 O O . GLY A 1 75 ? 11.023 -4.313 13.313 1.00 82.75 75 GLY A O 1
ATOM 560 N N . LEU A 1 76 ? 9.864 -2.389 13.449 1.00 86.06 76 LEU A N 1
ATOM 561 C CA . LEU A 1 76 ? 9.135 -2.714 14.684 1.00 86.06 76 LEU A CA 1
ATOM 562 C C . LEU A 1 76 ? 8.326 -4.018 14.610 1.00 86.06 76 LEU A C 1
ATOM 564 O O . LEU A 1 76 ? 8.090 -4.642 15.633 1.00 86.06 76 LEU A O 1
ATOM 568 N N . LEU A 1 77 ? 7.863 -4.413 13.422 1.00 83.75 77 LEU A N 1
ATOM 569 C CA . LEU A 1 77 ? 7.144 -5.677 13.216 1.00 83.75 77 LEU A CA 1
ATOM 570 C C . LEU A 1 77 ? 8.064 -6.906 13.105 1.00 83.75 77 LEU A C 1
ATOM 572 O O . LEU A 1 77 ? 7.562 -8.031 13.112 1.00 83.75 77 LEU A O 1
ATOM 576 N N . ARG A 1 78 ? 9.371 -6.710 12.893 1.00 81.75 78 ARG A N 1
ATOM 577 C CA . ARG A 1 78 ? 10.362 -7.788 12.731 1.00 81.75 78 ARG A CA 1
ATOM 578 C C . ARG A 1 78 ? 11.149 -8.077 14.007 1.00 81.75 78 ARG A C 1
ATOM 580 O O . ARG A 1 78 ? 11.668 -9.188 14.113 1.00 81.75 78 ARG A O 1
ATOM 587 N N . ASP A 1 79 ? 11.238 -7.094 14.894 1.00 68.50 79 ASP A N 1
ATOM 588 C CA . ASP A 1 79 ? 11.858 -7.197 16.218 1.00 68.50 79 ASP A CA 1
ATOM 589 C C . ASP A 1 79 ? 10.912 -7.868 17.231 1.00 68.50 79 ASP A C 1
ATOM 591 O O . ASP A 1 79 ? 11.419 -8.644 18.075 1.00 68.50 79 ASP A O 1
#

Mean predicted aligned error: 5.04 Å

Sequence (79 aa):
MSGYLASGKAARKARAEVNEATKKALAGEVVLTVTLDRGKEFLEAEGLQQALGAPVCFCPPHHLWERGTNENANGLLRD

Secondary structure (DSSP, 8-state):
----------SSS-HHHHHHHHHHHTTT---S-EEE---GGGTTHHHHHHHHTS-EEEPPTT-GGGGHHHHHHHHHTT-